Protein AF-A0A2U3PTL3-F1 (afdb_monomer)

Nearest PDB structures (foldseek):
  2z8z-assembly1_A  TM=8.367E-01  e=1.028E-01  Pseudomonas sp. MIS38
  2zvd-assembly1_C  TM=8.888E-01  e=1.632E-01  Pseudomonas sp. MIS38
  3a6z-assembly1_A  TM=8.544E-01  e=1.098E-01  Pseudomonas sp. MIS38
  2zj6-assembly1_A  TM=8.309E-01  e=1.253E-01  Pseudomonas sp. MIS38
  2zj7-assembly1_A  TM=8.934E-01  e=2.126E-01  Pseudomonas sp. MIS38

pLDDT: mean 93.77, std 5.03, range [71.88, 98.12]

Sequence (46 aa):
MFDSFASVLSHAAQSGHDVVIAAGSDTLTLKNTQLDKLNSHDFHFA

Radius of gyration: 10.05 Å; Cα contacts (8 Å, |Δi|>4): 55; chains: 1; bounding box: 23×17×23 Å

Foldseek 3Di:
DDQFPVSQLVQWDDDPQWIWGDDPPDIDIGHRDDSVPDDRVVDDHD

Structure (mmCIF, N/CA/C/O backbone):
data_AF-A0A2U3PTL3-F1
#
_entry.id   AF-A0A2U3PTL3-F1
#
loop_
_atom_site.group_PDB
_atom_site.id
_atom_site.type_symbol
_atom_site.label_atom_id
_atom_site.label_alt_id
_atom_site.label_comp_id
_atom_site.label_asym_id
_atom_site.label_entity_id
_atom_site.label_seq_id
_atom_site.pdbx_PDB_ins_code
_atom_site.Cartn_x
_atom_site.Cartn_y
_atom_site.Cartn_z
_atom_site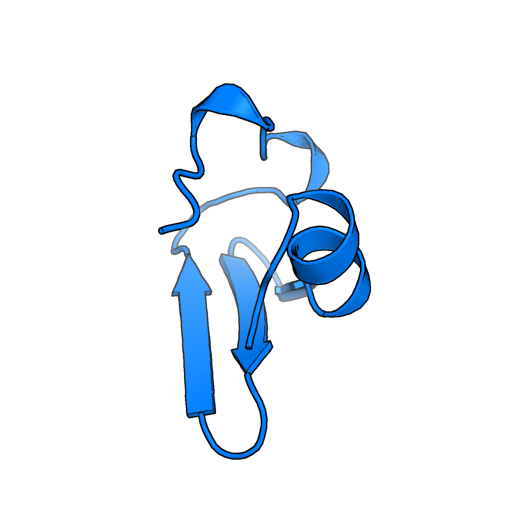.occupancy
_atom_site.B_iso_or_equiv
_atom_site.auth_seq_id
_atom_site.auth_comp_id
_atom_site.auth_asym_id
_atom_site.auth_atom_id
_atom_site.pdbx_PDB_model_num
ATOM 1 N N . MET A 1 1 ? 9.181 -3.559 -7.895 1.00 71.88 1 MET A N 1
ATOM 2 C CA . MET A 1 1 ? 8.867 -2.123 -8.047 1.00 71.88 1 MET A CA 1
ATOM 3 C C . MET A 1 1 ? 7.393 -2.026 -8.380 1.00 71.88 1 MET A C 1
ATOM 5 O O . MET A 1 1 ? 6.949 -2.802 -9.217 1.00 71.88 1 MET A O 1
ATOM 9 N N . PHE A 1 2 ? 6.643 -1.158 -7.702 1.00 88.19 2 PHE A N 1
ATOM 10 C CA . PHE A 1 2 ? 5.258 -0.888 -8.079 1.00 88.19 2 PHE A CA 1
ATOM 11 C C . PHE A 1 2 ? 5.268 0.142 -9.205 1.00 88.19 2 PHE A C 1
ATOM 13 O O . PHE A 1 2 ? 5.778 1.241 -9.018 1.00 88.19 2 PHE A O 1
ATOM 20 N N . ASP A 1 3 ? 4.758 -0.234 -10.369 1.00 89.75 3 ASP A N 1
ATOM 21 C CA . ASP A 1 3 ? 4.625 0.621 -11.556 1.00 89.75 3 ASP A CA 1
ATOM 22 C C . ASP A 1 3 ? 3.188 1.135 -11.743 1.00 89.75 3 ASP A C 1
ATOM 24 O O . ASP A 1 3 ? 2.898 1.925 -12.639 1.00 89.75 3 ASP A O 1
ATOM 28 N N . SER A 1 4 ? 2.265 0.657 -10.909 1.00 92.50 4 SER A N 1
ATOM 29 C CA . SER A 1 4 ? 0.839 0.917 -11.013 1.00 92.50 4 SER A CA 1
ATOM 30 C C . SER A 1 4 ? 0.120 0.564 -9.713 1.00 92.50 4 SER A C 1
ATOM 32 O O . SER A 1 4 ? 0.581 -0.256 -8.916 1.00 92.50 4 SER A O 1
ATOM 34 N N . PHE A 1 5 ? -1.075 1.127 -9.523 1.00 94.44 5 PHE A N 1
ATOM 35 C CA . PHE A 1 5 ? -1.922 0.807 -8.372 1.00 94.44 5 PHE A CA 1
ATOM 36 C C . PHE A 1 5 ? -2.365 -0.664 -8.360 1.00 94.44 5 PHE A C 1
ATOM 38 O O . PHE A 1 5 ? -2.423 -1.285 -7.304 1.00 94.44 5 PHE A O 1
ATOM 45 N N . ALA A 1 6 ? -2.598 -1.261 -9.533 1.00 94.44 6 ALA A N 1
ATOM 46 C CA . ALA A 1 6 ? -2.900 -2.687 -9.643 1.00 94.44 6 ALA A CA 1
ATOM 47 C C . ALA A 1 6 ? -1.736 -3.564 -9.147 1.00 94.44 6 ALA A C 1
ATOM 49 O O . ALA A 1 6 ? -1.971 -4.565 -8.471 1.00 94.44 6 ALA A O 1
ATOM 50 N N . SER A 1 7 ? -0.491 -3.158 -9.428 1.00 94.00 7 SER A N 1
ATOM 51 C CA . SER A 1 7 ? 0.711 -3.817 -8.907 1.00 94.00 7 SER A CA 1
ATOM 52 C C . SER A 1 7 ? 0.826 -3.679 -7.384 1.00 94.00 7 SER A C 1
ATOM 54 O O . SER A 1 7 ? 1.229 -4.623 -6.714 1.00 94.00 7 SER A O 1
ATOM 56 N N . VAL A 1 8 ? 0.400 -2.553 -6.799 1.00 94.38 8 VAL A N 1
ATOM 57 C CA . VAL A 1 8 ? 0.298 -2.425 -5.333 1.00 94.38 8 VAL A CA 1
ATOM 58 C C . VAL A 1 8 ? -0.737 -3.401 -4.773 1.00 94.38 8 VAL A C 1
ATOM 60 O O . VAL A 1 8 ? -0.421 -4.169 -3.867 1.00 94.38 8 VAL A O 1
ATOM 63 N N . LEU A 1 9 ? -1.956 -3.409 -5.323 1.00 95.31 9 LEU A N 1
ATOM 64 C CA . LEU A 1 9 ? -3.048 -4.257 -4.834 1.00 95.31 9 LEU A CA 1
ATOM 65 C C . LEU A 1 9 ? -2.731 -5.754 -4.918 1.00 95.31 9 LEU A C 1
ATOM 67 O O . LEU A 1 9 ? -3.131 -6.499 -4.030 1.00 95.31 9 LEU A O 1
ATOM 71 N N . SER A 1 10 ? -1.993 -6.201 -5.937 1.00 95.25 10 SER A N 1
ATOM 72 C CA . SER A 1 10 ? -1.605 -7.613 -6.065 1.00 95.25 10 SER A CA 1
ATOM 73 C C . SER A 1 10 ? -0.623 -8.083 -4.986 1.00 95.25 10 SER A C 1
ATOM 75 O O . SER A 1 10 ? -0.533 -9.284 -4.735 1.00 95.25 10 SER A O 1
ATOM 77 N N . HIS A 1 11 ? 0.081 -7.155 -4.332 1.00 95.88 11 HIS A N 1
ATOM 78 C CA . HIS A 1 11 ? 1.014 -7.432 -3.235 1.00 95.88 11 HIS A CA 1
ATOM 79 C C . HIS A 1 11 ? 0.485 -6.992 -1.863 1.00 95.88 11 HIS A C 1
ATOM 81 O O . HIS A 1 11 ? 1.155 -7.203 -0.849 1.00 95.88 11 HIS A O 1
ATOM 87 N N . ALA A 1 12 ? -0.682 -6.350 -1.829 1.00 96.62 12 ALA A N 1
ATOM 88 C CA . ALA A 1 12 ? -1.300 -5.839 -0.622 1.00 96.62 12 ALA A CA 1
ATOM 89 C C . ALA A 1 12 ? -2.216 -6.897 0.005 1.00 96.62 12 ALA A C 1
ATOM 91 O O . ALA A 1 12 ? -3.048 -7.506 -0.665 1.00 96.62 12 ALA A O 1
ATOM 92 N N . ALA A 1 13 ? -2.096 -7.085 1.314 1.00 97.31 13 ALA A N 1
ATOM 93 C CA . ALA A 1 13 ? -2.930 -7.996 2.081 1.00 97.31 13 ALA A CA 1
ATOM 94 C C . ALA A 1 13 ? -3.390 -7.341 3.386 1.00 97.31 13 ALA A C 1
ATOM 96 O O . ALA A 1 13 ? -2.646 -6.597 4.029 1.00 97.31 13 ALA A O 1
ATOM 97 N N . GLN A 1 14 ? -4.621 -7.644 3.798 1.00 97.94 14 GLN A N 1
ATOM 98 C CA . GLN A 1 14 ? -5.120 -7.247 5.111 1.00 97.94 14 GLN A CA 1
ATOM 99 C C . GLN A 1 14 ? -4.449 -8.105 6.193 1.00 97.94 14 GLN A C 1
ATOM 101 O O . GLN A 1 14 ? -4.486 -9.334 6.130 1.00 97.94 14 GLN A O 1
ATOM 106 N N . SER A 1 15 ? -3.889 -7.460 7.213 1.00 97.75 15 SER A N 1
ATOM 107 C CA . SER A 1 15 ? -3.324 -8.106 8.397 1.00 97.75 15 SER A CA 1
ATOM 108 C C . SER A 1 15 ? -3.930 -7.481 9.650 1.00 97.75 15 SER A C 1
A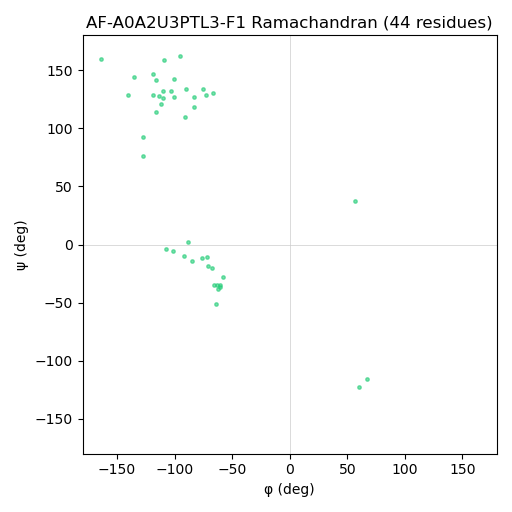TOM 110 O O . SER A 1 15 ? -3.454 -6.466 10.160 1.00 97.75 15 SER A O 1
ATOM 112 N N . GLY A 1 16 ? -5.014 -8.076 10.151 1.00 96.69 16 GLY A N 1
ATOM 113 C CA . GLY A 1 16 ? -5.792 -7.479 11.236 1.00 96.69 16 GLY A CA 1
ATOM 114 C C . GLY A 1 16 ? -6.346 -6.116 10.812 1.00 96.69 16 GLY A C 1
ATOM 115 O O . GLY A 1 16 ? -7.034 -6.021 9.799 1.00 96.69 16 GLY A O 1
ATOM 116 N N . HIS A 1 17 ? -6.023 -5.060 11.560 1.00 97.50 17 HIS A N 1
ATOM 117 C CA . HIS A 1 17 ? -6.431 -3.683 11.242 1.00 97.50 17 HIS A CA 1
ATOM 118 C C . HIS A 1 17 ? -5.458 -2.937 10.319 1.00 97.50 17 HIS A C 1
ATOM 120 O O . HIS A 1 17 ? -5.692 -1.770 10.027 1.00 97.50 17 HIS A O 1
ATOM 126 N N . ASP A 1 18 ? -4.385 -3.581 9.868 1.00 98.12 18 ASP A N 1
ATOM 127 C CA . ASP A 1 18 ? -3.364 -2.964 9.027 1.00 98.12 18 ASP A CA 1
ATOM 128 C C . ASP A 1 18 ? -3.423 -3.518 7.598 1.00 98.12 18 ASP A C 1
ATOM 130 O O . ASP A 1 18 ? -3.876 -4.644 7.372 1.00 98.12 18 ASP A O 1
ATOM 134 N N . VAL A 1 19 ? -2.876 -2.769 6.640 1.00 98.06 19 VAL A N 1
ATOM 135 C CA . VAL A 1 19 ? -2.533 -3.303 5.315 1.00 98.06 19 VAL A CA 1
ATOM 136 C C . VAL A 1 19 ? -1.032 -3.530 5.245 1.00 98.06 19 VAL A C 1
ATOM 138 O O . VAL A 1 19 ? -0.248 -2.643 5.575 1.00 98.06 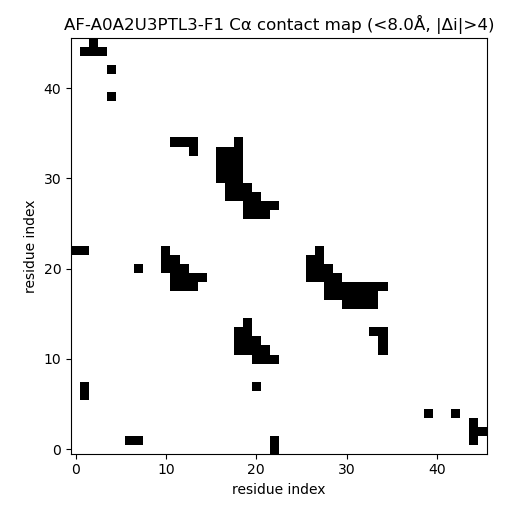19 VAL A O 1
ATOM 141 N N . VAL A 1 20 ? -0.632 -4.706 4.781 1.00 97.50 20 VAL A N 1
ATOM 142 C CA . VAL A 1 20 ? 0.763 -5.071 4.539 1.00 97.50 20 VAL A CA 1
ATOM 143 C C . VAL A 1 20 ? 0.982 -5.172 3.037 1.00 97.50 20 VAL A C 1
ATOM 145 O O . VAL A 1 20 ? 0.253 -5.886 2.357 1.00 97.50 20 VAL A O 1
ATOM 148 N N . ILE A 1 21 ? 1.977 -4.457 2.521 1.00 95.94 21 ILE A N 1
ATOM 149 C CA . ILE A 1 21 ? 2.352 -4.440 1.107 1.00 95.94 21 ILE A CA 1
ATOM 150 C C . ILE A 1 21 ? 3.768 -5.007 0.996 1.00 95.94 21 ILE A C 1
ATOM 152 O O . ILE A 1 21 ? 4.724 -4.408 1.500 1.00 95.94 21 ILE A O 1
ATOM 156 N N . ALA A 1 22 ? 3.901 -6.165 0.350 1.00 95.50 22 ALA A N 1
ATOM 157 C CA . ALA A 1 22 ? 5.191 -6.818 0.142 1.00 95.50 22 ALA A CA 1
ATOM 158 C C . ALA A 1 22 ? 5.911 -6.243 -1.088 1.00 95.50 22 ALA A C 1
ATOM 160 O O . ALA A 1 22 ? 5.357 -6.215 -2.184 1.00 95.50 22 ALA A O 1
ATOM 161 N N . ALA A 1 23 ? 7.163 -5.815 -0.926 1.00 89.44 23 ALA A N 1
ATOM 162 C CA . ALA A 1 23 ? 7.973 -5.228 -1.991 1.00 89.44 23 ALA A CA 1
ATOM 163 C C . ALA A 1 23 ? 9.322 -5.957 -2.098 1.00 89.44 23 ALA A C 1
ATOM 165 O O . ALA A 1 23 ? 10.360 -5.464 -1.663 1.00 89.44 23 ALA A O 1
ATOM 166 N N . G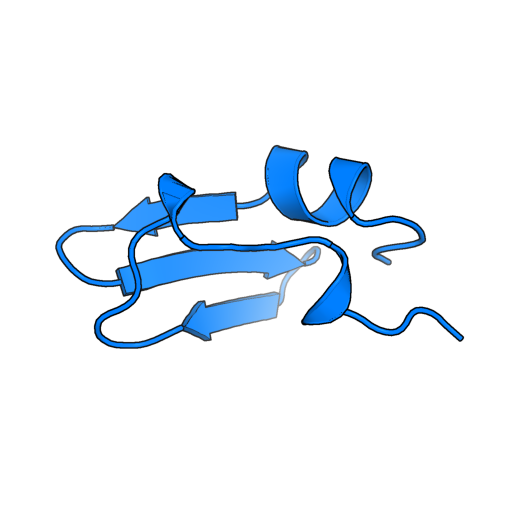LY A 1 24 ? 9.316 -7.158 -2.682 1.00 86.56 24 GLY A N 1
ATOM 167 C CA . GLY A 1 24 ? 10.507 -8.010 -2.723 1.00 86.56 24 GLY A CA 1
ATOM 168 C C . GLY A 1 24 ? 10.883 -8.486 -1.319 1.00 86.56 24 GLY A C 1
ATOM 169 O O . GLY A 1 24 ? 10.111 -9.212 -0.701 1.00 86.56 24 GLY A O 1
ATOM 170 N N . SER A 1 25 ? 12.054 -8.077 -0.827 1.00 92.38 25 SER A N 1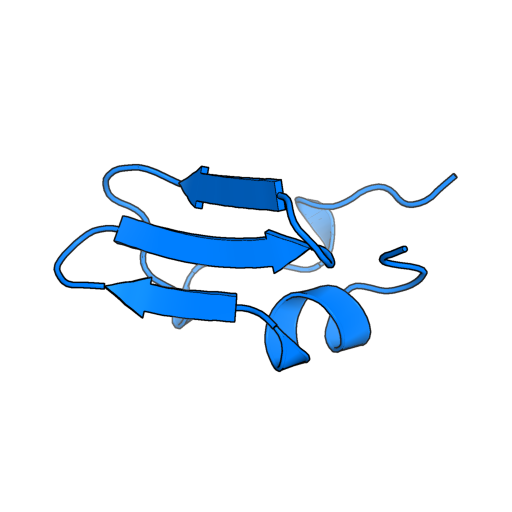
ATOM 171 C CA . SER A 1 25 ? 12.509 -8.383 0.539 1.00 92.38 25 SER A CA 1
ATOM 172 C C . SER A 1 25 ? 11.984 -7.400 1.590 1.00 92.38 25 SER A C 1
ATOM 174 O O . SER A 1 25 ? 12.077 -7.685 2.782 1.00 92.38 25 SER A O 1
ATOM 176 N N . ASP A 1 26 ? 11.445 -6.257 1.160 1.00 93.31 26 ASP A N 1
ATOM 177 C CA . ASP A 1 26 ? 10.934 -5.217 2.046 1.00 93.31 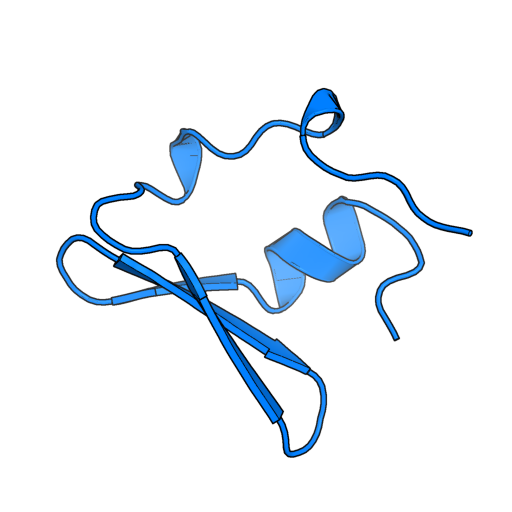26 ASP A CA 1
ATOM 178 C C . ASP A 1 26 ? 9.428 -5.352 2.263 1.00 93.31 26 ASP A C 1
ATOM 180 O O . ASP A 1 26 ? 8.697 -6.008 1.514 1.00 93.31 26 ASP A O 1
ATOM 184 N N . THR A 1 27 ? 8.937 -4.705 3.315 1.00 94.50 27 THR A N 1
ATOM 185 C CA . THR A 1 27 ? 7.513 -4.680 3.642 1.00 94.50 27 THR A CA 1
ATOM 186 C C . THR A 1 27 ? 7.108 -3.297 4.129 1.00 94.50 27 THR A C 1
ATOM 188 O O . THR A 1 27 ? 7.702 -2.761 5.064 1.00 94.50 27 THR A O 1
ATOM 191 N N . LEU A 1 28 ? 6.058 -2.739 3.529 1.00 93.94 28 LEU A N 1
ATOM 192 C CA . LEU A 1 28 ? 5.400 -1.525 4.002 1.00 93.94 28 LEU A CA 1
ATOM 193 C C . LEU A 1 28 ? 4.126 -1.912 4.755 1.00 93.94 28 LEU A C 1
ATOM 195 O O . LEU A 1 28 ? 3.285 -2.628 4.222 1.00 93.94 28 LEU A O 1
ATOM 199 N N . THR A 1 29 ? 3.965 -1.429 5.986 1.00 96.94 29 THR A N 1
ATOM 200 C CA . THR A 1 29 ? 2.726 -1.613 6.753 1.00 96.94 29 THR A CA 1
ATOM 201 C C . THR A 1 29 ? 2.013 -0.279 6.920 1.00 96.94 29 THR A C 1
ATOM 203 O O . THR A 1 29 ? 2.559 0.646 7.520 1.00 96.94 29 THR A O 1
ATOM 206 N N . LEU A 1 30 ? 0.778 -0.197 6.434 1.00 96.25 30 LEU A N 1
ATOM 207 C CA . LEU A 1 30 ? -0.132 0.918 6.662 1.00 96.25 30 LEU A CA 1
ATOM 208 C C . LEU A 1 30 ? -0.966 0.609 7.903 1.00 96.25 30 LEU A C 1
ATOM 210 O O . LEU A 1 30 ? -1.789 -0.309 7.900 1.00 96.25 30 LEU A O 1
ATOM 214 N N . LYS A 1 31 ? -0.701 1.347 8.981 1.00 97.75 31 LYS A N 1
ATOM 215 C CA . LYS A 1 31 ? -1.326 1.112 10.282 1.00 97.75 31 LYS A CA 1
ATOM 216 C C . LYS A 1 31 ? -2.763 1.607 10.319 1.00 97.75 31 LYS A C 1
ATOM 218 O O . LYS A 1 31 ? -3.025 2.747 9.949 1.00 97.75 31 LYS A O 1
ATOM 223 N N . ASN A 1 32 ? -3.655 0.775 10.853 1.00 97.25 32 ASN A N 1
ATOM 224 C CA . ASN A 1 32 ? -5.074 1.084 11.020 1.00 97.25 32 ASN A CA 1
ATOM 225 C C . ASN A 1 32 ? -5.774 1.470 9.697 1.00 97.25 32 ASN A C 1
ATOM 227 O O . ASN A 1 32 ? -6.630 2.357 9.660 1.00 97.25 32 ASN A O 1
ATOM 231 N N . THR A 1 33 ? -5.386 0.795 8.616 1.00 97.00 33 THR A N 1
ATOM 232 C CA . THR A 1 33 ? -5.917 0.970 7.264 1.00 97.00 33 THR A CA 1
ATOM 233 C C . THR A 1 33 ? -6.602 -0.319 6.820 1.00 97.00 33 THR A C 1
ATOM 235 O O . THR A 1 33 ? -6.125 -1.422 7.089 1.00 97.00 33 THR A O 1
ATOM 238 N N . GLN A 1 34 ? -7.722 -0.187 6.113 1.00 97.06 34 GLN A N 1
ATOM 239 C CA . GLN A 1 34 ? -8.387 -1.315 5.463 1.00 97.06 34 GLN A CA 1
ATOM 240 C C . GLN A 1 34 ? -8.050 -1.345 3.971 1.00 97.06 34 GLN A C 1
ATOM 242 O O . GLN A 1 34 ? -7.953 -0.301 3.325 1.00 97.06 34 GLN A O 1
ATOM 247 N N . LEU A 1 35 ? -7.870 -2.547 3.426 1.00 96.06 35 LEU A N 1
ATOM 248 C CA . LEU A 1 35 ? -7.454 -2.772 2.044 1.00 96.06 35 LEU A CA 1
ATOM 249 C C . LEU A 1 35 ? -8.456 -2.196 1.033 1.00 96.06 35 LEU A C 1
ATOM 251 O O . LEU A 1 35 ? -8.052 -1.631 0.021 1.00 96.06 35 LEU A O 1
ATOM 255 N N . ASP A 1 36 ? -9.751 -2.275 1.333 1.00 96.19 36 ASP A N 1
ATOM 256 C CA . ASP A 1 36 ? -10.839 -1.719 0.517 1.00 96.19 36 ASP A CA 1
ATOM 257 C C . ASP A 1 36 ? -10.922 -0.181 0.563 1.00 96.19 36 ASP A C 1
ATOM 259 O O . ASP A 1 36 ? -11.660 0.420 -0.219 1.00 96.19 36 ASP A O 1
ATOM 263 N N . LYS A 1 37 ? -10.176 0.466 1.468 1.00 96.31 37 LYS A N 1
ATOM 264 C CA . LYS A 1 37 ? -10.065 1.930 1.563 1.00 96.31 37 LYS A CA 1
ATOM 265 C C . LYS A 1 37 ? -8.908 2.496 0.758 1.00 96.31 37 LYS A C 1
ATOM 26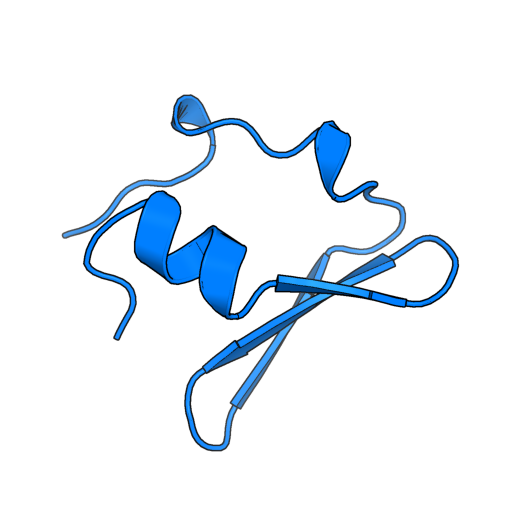7 O O . LYS A 1 37 ? -8.852 3.713 0.610 1.00 96.31 37 LYS A O 1
ATOM 272 N N . LEU A 1 38 ? -8.013 1.653 0.241 1.00 95.50 38 LEU A N 1
ATOM 273 C CA . LEU A 1 38 ? -6.949 2.121 -0.637 1.00 95.50 38 LEU A CA 1
ATOM 274 C C . LEU A 1 38 ? -7.540 2.638 -1.942 1.00 95.50 38 LEU A C 1
ATOM 276 O O . LEU A 1 38 ? -8.321 1.948 -2.604 1.00 95.50 38 LEU A O 1
ATOM 280 N N . ASN A 1 39 ? -7.130 3.837 -2.335 1.00 95.31 39 ASN A N 1
ATOM 281 C CA . ASN A 1 39 ? -7.543 4.437 -3.586 1.00 95.31 39 ASN A CA 1
ATOM 282 C C . ASN A 1 39 ? -6.334 4.693 -4.485 1.00 95.31 39 ASN A C 1
ATOM 284 O O . ASN A 1 39 ? -5.260 5.046 -4.012 1.00 95.31 39 ASN A O 1
ATOM 288 N N . SER A 1 40 ? -6.510 4.581 -5.803 1.00 94.00 40 SER A N 1
ATOM 289 C CA . SER A 1 40 ? -5.432 4.854 -6.759 1.00 94.00 40 SER A CA 1
ATOM 290 C C . SER A 1 40 ? -4.858 6.267 -6.642 1.00 94.00 40 SER A C 1
ATOM 292 O O . SER A 1 40 ? -3.690 6.459 -6.955 1.00 94.00 40 SER A O 1
ATOM 294 N N . HIS A 1 41 ? -5.650 7.244 -6.189 1.00 95.00 41 HIS A N 1
ATOM 295 C CA . HIS A 1 41 ? -5.197 8.625 -5.995 1.00 95.00 41 HIS A CA 1
ATOM 296 C C . HIS A 1 41 ? -4.227 8.793 -4.816 1.00 95.00 41 HIS A C 1
ATOM 298 O O . HIS A 1 41 ? -3.510 9.789 -4.773 1.00 95.00 41 HIS A O 1
ATOM 304 N N .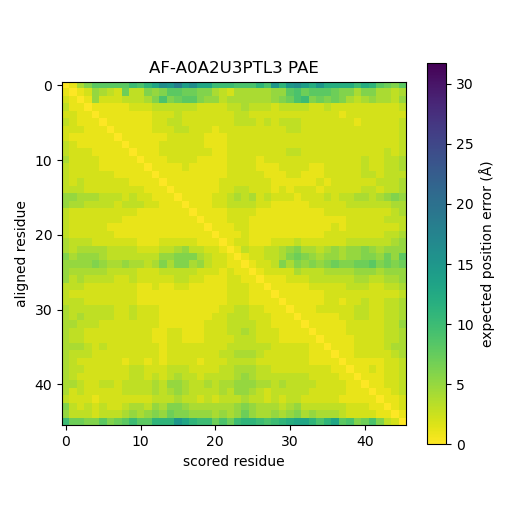 ASP A 1 42 ? -4.174 7.831 -3.890 1.00 90.81 42 ASP A N 1
ATOM 305 C CA . ASP A 1 42 ? -3.250 7.863 -2.750 1.00 90.81 42 ASP A CA 1
ATOM 306 C C . ASP A 1 42 ? -1.812 7.498 -3.162 1.00 90.81 42 ASP A C 1
ATOM 308 O O . ASP A 1 42 ? -0.874 7.664 -2.381 1.00 90.81 42 ASP A O 1
ATOM 312 N N . PHE A 1 43 ? -1.627 6.990 -4.387 1.00 91.38 43 PHE A N 1
ATOM 313 C CA . PHE A 1 43 ? -0.361 6.457 -4.871 1.00 91.38 43 PHE A CA 1
ATOM 314 C C . PHE A 1 43 ? 0.144 7.247 -6.075 1.00 91.38 43 PHE A C 1
ATOM 316 O O . PHE A 1 43 ? -0.548 7.418 -7.077 1.00 91.38 43 PHE A O 1
ATOM 323 N N . HIS A 1 44 ? 1.399 7.678 -5.987 1.00 91.38 44 HIS A N 1
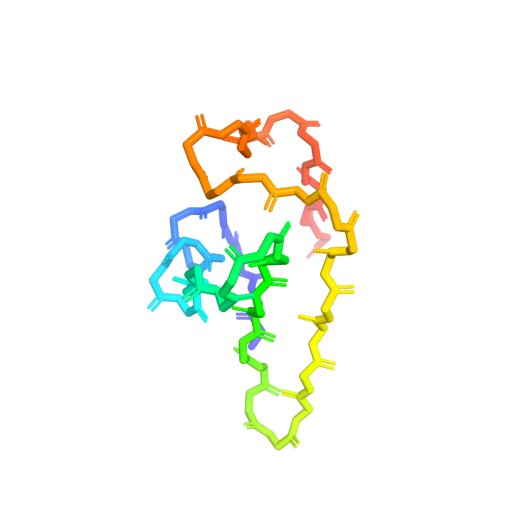ATOM 324 C CA . HIS A 1 44 ? 2.129 8.285 -7.089 1.00 91.38 44 HIS A CA 1
ATOM 325 C C . HIS A 1 44 ? 3.278 7.357 -7.485 1.00 91.38 44 HIS A C 1
ATOM 327 O O . HIS A 1 44 ? 4.071 6.954 -6.634 1.00 91.38 44 HIS A O 1
ATOM 333 N N . PHE A 1 45 ? 3.365 7.030 -8.771 1.00 85.88 45 PHE A N 1
ATOM 334 C CA . PHE A 1 45 ? 4.428 6.210 -9.351 1.00 85.88 45 PHE A CA 1
ATOM 335 C C . PHE A 1 45 ? 5.300 7.123 -10.221 1.00 85.88 45 PHE A C 1
ATOM 337 O O . PHE A 1 45 ? 4.753 7.928 -10.973 1.00 85.88 45 PHE A O 1
ATOM 344 N N . ALA A 1 46 ? 6.623 7.050 -10.058 1.00 78.12 46 ALA A N 1
ATOM 345 C CA . ALA A 1 46 ? 7.606 7.884 -10.758 1.00 78.12 46 ALA A CA 1
ATOM 346 C C . ALA A 1 46 ? 8.242 7.147 -11.942 1.00 78.12 46 ALA A C 1
ATOM 348 O O . ALA A 1 46 ? 8.393 5.906 -11.838 1.00 78.12 46 ALA A O 1
#

Secondary structure (DSSP, 8-state):
---SHHHHHHHEEEETTEEEEEETTEEEEETT--GGG--GGG----

Organism: NCBI:txid1549949

Solvent-accessible surface area (backbone atoms only — not comparable to full-atom values): 2960 Å² total; per-residue (Å²): 133,65,83,45,62,69,54,44,56,76,37,44,43,71,54,87,58,21,25,38,33,58,56,89,95,45,75,50,72,44,78,78,34,59,66,92,71,67,52,66,86,81,58,85,71,134

Mean predicted aligned error: 2.68 Å